Protein AF-A0A7S2HYP6-F1 (afdb_monomer_lite)

pLDDT: mean 88.12, std 13.69, range [51.72, 98.12]

Radius of gyration: 13.2 Å; chains: 1; bounding box: 28×32×35 Å

Sequence (107 aa):
RYRHAAVVHGCCMFVFGGVDTQSKFSDLCMFNFDTRSWARLVTLGDAPSARSFHSAVMHGGSMYILGGCDSARVRRNDMYKITIPQHCETDDHERAIDERAVVKRAR

Foldseek 3Di:
DPQWEWEDDAQKIWIAWADDPPDIGGWIKIAGNVVRDIETAAEDDDGDARFGNWYWYDDPQWIKIAWGAHPVRDTGGWIKIWHFDPCCNDPPPVVRNVHYIYMDTDD

Organism: NCBI:txid1333877

Secondary structure (DSSP, 8-state):
-BS-EEEEETTEEEEEEEE-SS-EEEEEEEEETTTTEEEEEEEEESPPPSEES-EEEEETTEEEEEEEEETT-PEEEEEEEEEPPTTTTSS-TTTTTS-EEEEEEE-

Structure (mmCIF, N/CA/C/O backbone):
data_AF-A0A7S2HYP6-F1
#
_entry.id   AF-A0A7S2HYP6-F1
#
loop_
_atom_site.group_PDB
_atom_site.id
_atom_site.type_symbol
_atom_site.label_atom_id
_atom_site.label_alt_id
_atom_site.label_comp_id
_atom_site.label_asym_id
_atom_site.label_entity_id
_atom_site.label_seq_id
_atom_site.pdbx_PDB_ins_code
_atom_site.Cartn_x
_atom_site.Cartn_y
_atom_site.Cartn_z
_atom_site.occupancy
_atom_site.B_iso_or_equiv
_atom_site.auth_seq_id
_atom_site.auth_comp_id
_atom_site.auth_asym_id
_atom_site.auth_atom_id
_atom_site.pdbx_PDB_model_num
ATOM 1 N N . ARG A 1 1 ? -1.434 11.845 -4.205 1.00 93.44 1 ARG A N 1
ATOM 2 C CA . ARG A 1 1 ? -0.801 10.719 -4.942 1.00 93.44 1 ARG A CA 1
ATOM 3 C C . ARG A 1 1 ? -1.800 10.099 -5.925 1.00 93.44 1 ARG A C 1
ATOM 5 O O . ARG A 1 1 ? -2.981 10.072 -5.609 1.00 93.44 1 ARG A O 1
ATOM 12 N N . TYR A 1 2 ? -1.356 9.576 -7.070 1.00 96.81 2 TYR A N 1
ATOM 13 C CA . TYR A 1 2 ? -2.173 8.851 -8.064 1.00 96.81 2 TYR A CA 1
ATOM 14 C C . TYR A 1 2 ? -1.555 7.474 -8.383 1.00 96.81 2 TYR A C 1
ATOM 16 O O . TYR A 1 2 ? -0.409 7.210 -8.012 1.00 96.81 2 TYR A O 1
ATOM 24 N N . ARG A 1 3 ? -2.316 6.574 -9.034 1.00 97.50 3 ARG A N 1
ATOM 25 C CA . ARG A 1 3 ? -1.891 5.190 -9.382 1.00 97.50 3 ARG A CA 1
ATOM 26 C C . ARG A 1 3 ? -1.373 4.370 -8.184 1.00 97.50 3 ARG A C 1
ATOM 28 O O . ARG A 1 3 ? -0.481 3.531 -8.346 1.00 97.50 3 ARG A O 1
ATOM 35 N N . HIS A 1 4 ? -1.896 4.669 -6.999 1.00 97.75 4 HIS A N 1
ATOM 36 C CA . HIS A 1 4 ? -1.770 3.851 -5.796 1.00 97.75 4 HIS A CA 1
ATOM 37 C C . HIS A 1 4 ? -2.814 2.730 -5.837 1.00 97.75 4 HIS A C 1
ATOM 39 O O . HIS A 1 4 ? -3.758 2.808 -6.626 1.00 97.75 4 HIS A O 1
ATOM 45 N N . ALA A 1 5 ? -2.666 1.726 -4.978 1.00 98.06 5 ALA A N 1
ATOM 46 C CA . ALA A 1 5 ? -3.739 0.780 -4.704 1.00 98.06 5 ALA A CA 1
ATOM 47 C C . ALA A 1 5 ? -4.325 1.061 -3.320 1.00 98.06 5 ALA A C 1
ATOM 49 O O . ALA A 1 5 ? -3.590 1.388 -2.386 1.00 98.06 5 ALA A O 1
ATOM 50 N N . ALA A 1 6 ? -5.644 0.942 -3.212 1.00 97.62 6 ALA A N 1
ATOM 51 C CA . ALA A 1 6 ? -6.382 1.090 -1.969 1.00 97.62 6 ALA A CA 1
ATOM 52 C C . ALA A 1 6 ? -7.264 -0.140 -1.760 1.00 97.62 6 ALA A C 1
ATOM 54 O O . ALA A 1 6 ? -7.846 -0.657 -2.715 1.00 97.62 6 ALA A O 1
ATOM 55 N N . VAL A 1 7 ? -7.351 -0.605 -0.520 1.00 97.31 7 VAL A N 1
ATOM 56 C CA . VAL A 1 7 ? -8.178 -1.743 -0.117 1.00 97.31 7 VAL A CA 1
ATOM 57 C C . VAL A 1 7 ? -8.838 -1.441 1.224 1.00 97.31 7 VAL A C 1
ATOM 59 O O . VAL A 1 7 ? -8.244 -0.773 2.064 1.00 97.31 7 VAL A O 1
ATOM 62 N N . VAL A 1 8 ? -10.062 -1.921 1.430 1.00 95.88 8 VAL A N 1
ATOM 63 C CA . VAL A 1 8 ? -10.804 -1.733 2.687 1.00 95.88 8 VAL A CA 1
ATOM 64 C C . VAL A 1 8 ? -10.797 -3.033 3.486 1.00 95.88 8 VAL A C 1
ATOM 66 O O . VAL A 1 8 ? -10.969 -4.113 2.915 1.00 95.88 8 VAL A O 1
ATOM 69 N N . HIS A 1 9 ? -10.586 -2.929 4.796 1.00 92.69 9 HIS A N 1
ATOM 70 C CA . HIS A 1 9 ? -10.677 -4.030 5.751 1.00 92.69 9 HIS A CA 1
ATOM 71 C C . HIS A 1 9 ? -11.139 -3.491 7.110 1.00 92.69 9 HIS A C 1
ATOM 73 O O . HIS A 1 9 ? -10.545 -2.545 7.624 1.00 92.69 9 HIS A O 1
ATOM 79 N N . GLY A 1 10 ? -12.215 -4.059 7.661 1.00 90.44 10 GLY A N 1
ATOM 80 C CA . GLY A 1 10 ? -12.847 -3.524 8.870 1.00 90.44 10 GLY A CA 1
ATOM 81 C C . GLY A 1 10 ? -13.319 -2.077 8.679 1.00 90.44 10 GLY A C 1
ATOM 82 O O . GLY A 1 10 ? -13.872 -1.733 7.632 1.00 90.44 10 GLY A O 1
ATOM 83 N N . CYS A 1 11 ? -13.060 -1.228 9.673 1.00 90.50 11 CYS A N 1
ATOM 84 C CA . CYS A 1 11 ? -13.305 0.217 9.632 1.00 90.50 11 CYS A CA 1
ATOM 85 C C . CYS A 1 11 ? -12.131 1.022 9.045 1.00 90.50 11 CYS A C 1
ATOM 87 O O . CYS A 1 11 ? -12.086 2.246 9.177 1.00 90.50 11 CYS A O 1
ATOM 89 N N . CYS A 1 12 ? -11.194 0.364 8.356 1.00 93.12 12 CYS A N 1
ATOM 90 C CA . CYS A 1 12 ? -9.987 0.998 7.845 1.00 93.12 12 CYS A CA 1
ATOM 91 C C . CYS A 1 12 ? -9.825 0.826 6.327 1.00 93.12 12 CYS A C 1
ATOM 93 O O . CYS A 1 12 ? -10.127 -0.214 5.735 1.00 93.12 12 CYS A O 1
ATOM 95 N N . MET A 1 13 ? -9.284 1.856 5.681 1.00 95.94 13 MET A N 1
ATOM 96 C CA . MET A 1 13 ? -8.778 1.801 4.312 1.00 95.94 13 MET A CA 1
ATOM 97 C C . MET A 1 13 ? -7.254 1.828 4.327 1.00 95.94 13 MET A C 1
ATOM 99 O O . MET A 1 13 ? -6.644 2.737 4.881 1.00 95.94 13 MET A O 1
ATOM 103 N N . PHE A 1 14 ? -6.638 0.872 3.645 1.00 95.62 14 PHE A N 1
ATOM 104 C CA . PHE A 1 14 ? -5.195 0.754 3.505 1.00 95.62 14 PHE A CA 1
ATOM 105 C C . PHE A 1 14 ? -4.778 1.171 2.100 1.00 95.62 14 PHE A C 1
ATOM 107 O O . PHE A 1 14 ? -5.324 0.687 1.108 1.00 95.62 14 PHE A O 1
ATOM 114 N N . VAL A 1 15 ? -3.801 2.067 2.010 1.00 97.56 15 VAL A N 1
ATOM 115 C CA . VAL A 1 15 ? -3.289 2.622 0.757 1.00 97.56 15 VAL A CA 1
ATOM 116 C C . VAL A 1 15 ? -1.805 2.326 0.658 1.00 97.56 15 VAL A C 1
ATOM 118 O O . VAL A 1 15 ? -1.038 2.740 1.525 1.00 97.56 15 VAL A O 1
ATOM 121 N N . PHE A 1 16 ? -1.390 1.655 -0.416 1.00 97.50 16 PHE A N 1
ATOM 122 C CA . PHE A 1 16 ? 0.020 1.378 -0.667 1.00 97.50 16 PHE A CA 1
ATOM 123 C C . PHE A 1 16 ? 0.549 2.132 -1.886 1.00 97.50 16 PHE A C 1
ATOM 125 O O . PHE A 1 16 ? -0.064 2.165 -2.960 1.00 97.50 16 PHE A O 1
ATOM 132 N N . GLY A 1 17 ? 1.739 2.705 -1.716 1.00 97.44 17 GLY A N 1
ATOM 133 C CA . GLY A 1 17 ? 2.562 3.246 -2.787 1.00 97.44 17 GLY A CA 1
ATOM 134 C C . GLY A 1 17 ? 1.881 4.325 -3.630 1.00 97.44 17 GLY A C 1
ATOM 135 O O . GLY A 1 17 ? 1.236 5.243 -3.117 1.00 97.44 17 GLY A O 1
ATOM 136 N N . GLY A 1 18 ? 2.065 4.243 -4.946 1.00 97.88 18 GLY A N 1
ATOM 137 C CA . GLY A 1 18 ? 1.636 5.260 -5.902 1.00 97.88 18 GLY A CA 1
ATOM 138 C C . GLY A 1 18 ? 2.744 6.251 -6.238 1.00 97.88 18 GLY A C 1
ATOM 139 O O . GLY A 1 18 ? 3.926 6.012 -5.994 1.00 97.88 18 GLY A O 1
ATOM 140 N N . VAL A 1 19 ? 2.358 7.352 -6.874 1.00 97.19 19 VAL A N 1
ATOM 141 C CA . VAL A 1 19 ? 3.287 8.364 -7.387 1.00 97.19 19 VAL A CA 1
ATOM 142 C C . VAL A 1 19 ? 2.667 9.757 -7.290 1.00 97.19 19 VAL A C 1
ATOM 144 O O . VAL A 1 19 ? 1.441 9.901 -7.321 1.00 97.19 19 VAL A O 1
ATOM 147 N N . ASP A 1 20 ? 3.495 10.782 -7.141 1.00 95.44 20 ASP A N 1
ATOM 148 C CA . ASP A 1 20 ? 3.107 12.178 -7.334 1.00 95.44 20 ASP A CA 1
ATOM 149 C C . ASP A 1 20 ? 3.961 12.835 -8.435 1.00 95.44 20 ASP A C 1
ATOM 151 O O . ASP A 1 20 ? 4.408 12.161 -9.363 1.00 95.44 20 ASP A O 1
ATOM 155 N N . THR A 1 21 ? 4.102 14.156 -8.431 1.00 93.75 21 THR A N 1
ATOM 156 C CA . THR A 1 21 ? 4.911 14.865 -9.433 1.00 93.75 21 THR A CA 1
ATOM 157 C C . THR A 1 21 ? 6.415 14.720 -9.202 1.00 93.75 21 THR A C 1
ATOM 159 O O . THR A 1 21 ? 7.181 14.977 -10.126 1.00 93.75 21 THR A O 1
ATOM 162 N N . GLN A 1 22 ? 6.843 14.299 -8.009 1.00 90.75 22 GLN A N 1
ATOM 163 C CA . GLN A 1 22 ? 8.247 14.258 -7.604 1.00 90.75 22 GLN A CA 1
ATOM 164 C C . GLN A 1 22 ? 8.752 12.829 -7.393 1.00 90.75 22 GLN A C 1
ATOM 166 O O . GLN A 1 22 ? 9.850 12.496 -7.831 1.00 90.75 22 GLN A O 1
ATOM 171 N N . SER A 1 23 ? 7.969 11.977 -6.727 1.00 93.31 23 SER A N 1
ATOM 172 C CA . SER A 1 23 ? 8.432 10.692 -6.201 1.00 93.31 23 SER A CA 1
ATOM 173 C C . SER A 1 23 ? 7.401 9.572 -6.332 1.00 93.31 23 SER A C 1
ATOM 175 O O . SER A 1 23 ? 6.187 9.784 -6.350 1.00 93.31 23 SER A O 1
ATOM 177 N N . LYS A 1 24 ? 7.904 8.333 -6.397 1.00 95.50 24 LYS A N 1
ATOM 178 C CA . LYS A 1 24 ? 7.109 7.128 -6.125 1.00 95.50 24 LYS A CA 1
ATOM 179 C C . LYS A 1 24 ? 7.215 6.765 -4.655 1.00 95.50 24 LYS A C 1
ATOM 181 O O . LYS A 1 24 ? 8.250 6.989 -4.035 1.00 95.50 24 LYS A O 1
ATOM 186 N N . PHE A 1 25 ? 6.176 6.123 -4.143 1.00 96.62 25 PHE A N 1
ATOM 187 C CA . PHE A 1 25 ? 6.094 5.733 -2.743 1.00 96.62 25 PHE A CA 1
ATOM 188 C C . PHE A 1 25 ? 6.080 4.210 -2.569 1.00 96.62 25 PHE A C 1
ATOM 190 O O . PHE A 1 25 ? 5.620 3.473 -3.447 1.00 96.62 25 PHE A O 1
ATOM 197 N N . SER A 1 26 ? 6.582 3.752 -1.423 1.00 96.00 26 SER A N 1
ATOM 198 C CA . SER A 1 26 ? 6.508 2.372 -0.909 1.00 96.00 26 SER A CA 1
ATOM 199 C C . SER A 1 26 ? 5.909 2.321 0.500 1.00 96.00 26 SER A C 1
ATOM 201 O O . SER A 1 26 ? 6.098 1.345 1.218 1.00 96.00 26 SER A O 1
ATOM 203 N N . ASP A 1 27 ? 5.265 3.400 0.942 1.00 95.31 27 ASP A N 1
ATOM 204 C CA . ASP A 1 27 ? 4.632 3.473 2.251 1.00 95.31 27 ASP A CA 1
ATOM 205 C C . ASP A 1 27 ? 3.264 2.785 2.252 1.00 95.31 27 ASP A C 1
ATOM 207 O O . ASP A 1 27 ? 2.580 2.697 1.227 1.00 95.31 27 ASP A O 1
ATOM 211 N N . LEU A 1 28 ? 2.883 2.312 3.438 1.00 95.25 28 LEU A N 1
ATOM 212 C CA . LEU A 1 28 ? 1.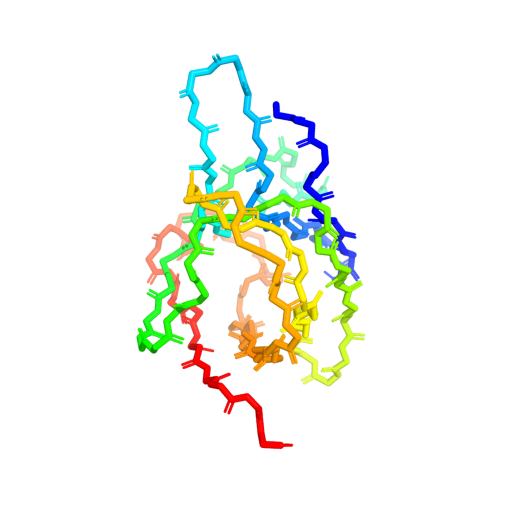536 1.872 3.753 1.00 95.25 28 LEU A CA 1
ATOM 213 C C . LEU A 1 28 ? 0.879 2.937 4.633 1.00 95.25 28 LEU A C 1
ATOM 215 O O . LEU A 1 28 ? 1.342 3.216 5.740 1.00 95.25 28 LEU A O 1
ATOM 219 N N . CYS A 1 29 ? -0.194 3.538 4.138 1.00 94.69 29 CYS A N 1
ATOM 220 C CA . CYS A 1 29 ? -1.037 4.451 4.898 1.00 94.69 29 CYS A CA 1
ATOM 221 C C . CYS A 1 29 ? -2.340 3.751 5.273 1.00 94.69 29 CYS A C 1
ATOM 223 O O . CYS A 1 29 ? -2.856 2.946 4.501 1.00 94.69 29 CYS A O 1
ATOM 225 N N . MET A 1 30 ? -2.88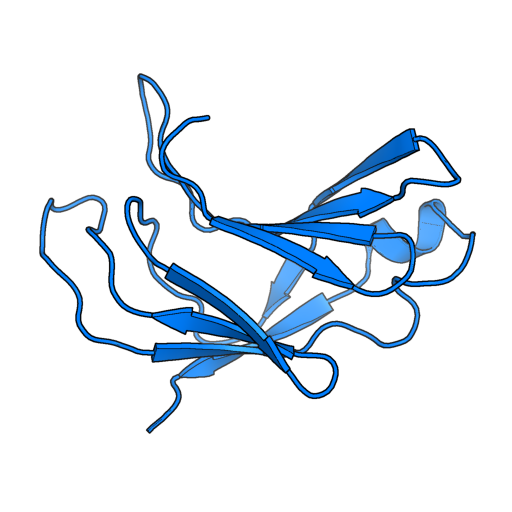2 4.101 6.429 1.00 94.50 30 MET A N 1
ATOM 226 C CA . MET A 1 30 ? -4.177 3.653 6.913 1.00 94.50 30 MET A CA 1
ATOM 227 C C . MET A 1 30 ? -5.053 4.877 7.157 1.00 94.50 30 MET A C 1
ATOM 229 O O . MET A 1 30 ? -4.592 5.867 7.722 1.00 94.50 30 MET A O 1
ATOM 233 N N . PHE A 1 31 ? -6.303 4.808 6.731 1.00 94.06 31 PHE A N 1
ATOM 234 C CA . PHE A 1 31 ? -7.341 5.754 7.101 1.00 94.06 31 PHE A CA 1
ATOM 235 C C . PHE A 1 31 ? -8.394 5.021 7.915 1.00 94.06 31 PHE A C 1
ATOM 237 O O . PHE A 1 31 ? -8.985 4.072 7.403 1.00 94.06 31 PHE A O 1
ATOM 244 N N . ASN A 1 32 ? -8.617 5.452 9.150 1.00 91.12 32 ASN A N 1
ATOM 245 C CA . ASN A 1 32 ? -9.692 4.930 9.985 1.00 91.12 32 ASN A CA 1
ATOM 246 C C . ASN A 1 32 ? -10.968 5.751 9.713 1.00 91.12 32 ASN A C 1
ATOM 248 O O . ASN A 1 32 ? -10.944 6.985 9.757 1.00 91.12 32 ASN A O 1
ATOM 252 N N . PHE A 1 33 ? -12.065 5.073 9.368 1.00 91.50 33 PHE A N 1
ATOM 253 C CA . PHE A 1 33 ? -13.341 5.703 9.017 1.00 91.50 33 PHE A CA 1
ATOM 254 C C . PHE A 1 33 ? -14.096 6.258 10.230 1.00 91.50 33 PHE A C 1
ATOM 256 O O . PHE A 1 33 ? -14.801 7.261 10.081 1.00 91.50 33 PHE A O 1
ATOM 263 N N . ASP A 1 34 ? -13.922 5.657 11.404 1.00 89.50 34 ASP A N 1
ATOM 264 C CA . ASP A 1 34 ? -14.589 6.051 12.645 1.00 89.50 34 ASP A CA 1
ATOM 265 C C . ASP A 1 34 ? -13.958 7.333 13.200 1.00 89.50 34 ASP A C 1
ATOM 267 O O . ASP A 1 34 ? -14.639 8.343 13.402 1.00 89.50 34 ASP A O 1
ATOM 271 N N . THR A 1 35 ? -12.629 7.349 13.326 1.00 89.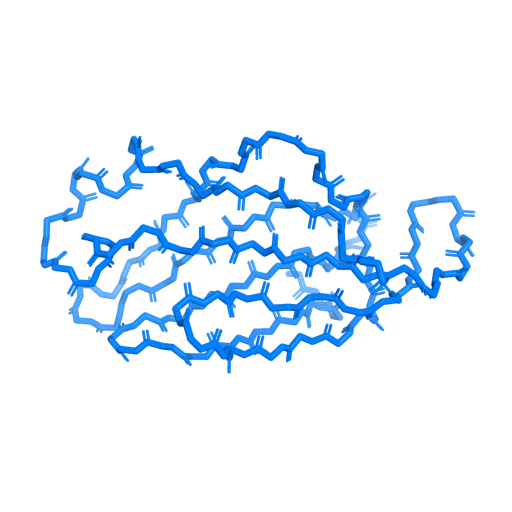00 35 THR A N 1
ATOM 272 C CA . THR A 1 35 ? -11.864 8.512 13.809 1.00 89.00 35 THR A CA 1
ATOM 273 C C . THR A 1 35 ? -11.597 9.555 12.721 1.00 89.00 35 THR A C 1
ATOM 275 O O . THR A 1 35 ? -11.195 10.681 13.020 1.00 89.00 35 THR A O 1
ATOM 278 N N . ARG A 1 36 ? -11.828 9.204 11.447 1.00 92.94 36 ARG A N 1
ATOM 279 C CA . ARG A 1 36 ? -11.621 10.045 10.250 1.00 92.94 36 ARG A CA 1
ATOM 280 C C . ARG A 1 36 ? -10.208 10.596 10.124 1.00 92.94 36 ARG A C 1
ATOM 282 O O . ARG A 1 36 ? -9.998 11.756 9.758 1.00 92.94 36 ARG A O 1
ATOM 289 N N . SER A 1 37 ? -9.229 9.760 10.406 1.00 89.38 37 SER A N 1
ATOM 290 C CA . SER A 1 37 ? -7.846 10.191 10.524 1.00 89.38 37 SER A CA 1
ATOM 291 C C . SER A 1 37 ? -6.892 9.238 9.821 1.00 89.38 37 SER A C 1
ATOM 293 O O . SER A 1 37 ? -7.186 8.067 9.575 1.00 89.38 37 SER A O 1
ATOM 295 N N . TRP A 1 38 ? -5.742 9.792 9.443 1.00 93.31 38 TRP A N 1
ATOM 296 C CA . TRP A 1 38 ? -4.696 9.080 8.725 1.00 93.31 38 TRP A CA 1
ATOM 297 C C . TRP A 1 38 ? -3.563 8.698 9.667 1.00 93.31 38 TRP A C 1
ATOM 299 O O . TRP A 1 38 ? -3.070 9.530 10.426 1.00 93.31 38 TRP A O 1
ATOM 309 N N . ALA A 1 39 ? -3.080 7.473 9.514 1.00 89.88 39 ALA A N 1
ATOM 310 C CA . ALA A 1 39 ? -1.849 6.991 10.111 1.00 89.88 39 ALA A CA 1
ATOM 311 C C . ALA A 1 39 ? -0.937 6.416 9.023 1.00 89.88 39 ALA A C 1
ATOM 313 O O . ALA A 1 39 ? -1.387 5.902 7.994 1.00 89.88 39 ALA A O 1
ATOM 314 N N . ARG A 1 40 ? 0.374 6.497 9.241 1.00 91.75 40 ARG A N 1
ATOM 315 C CA . ARG A 1 40 ? 1.358 5.797 8.414 1.00 91.75 40 ARG A CA 1
ATOM 316 C C . ARG A 1 40 ? 1.831 4.575 9.184 1.00 91.75 40 ARG A C 1
ATOM 318 O O . ARG A 1 40 ? 2.365 4.727 10.274 1.00 91.75 40 ARG A O 1
ATOM 325 N N . LEU A 1 41 ? 1.667 3.394 8.598 1.00 90.75 41 LEU A N 1
ATOM 326 C CA . LEU A 1 41 ? 2.086 2.143 9.216 1.00 90.75 41 LEU A CA 1
ATOM 327 C C . LEU A 1 41 ? 3.549 1.853 8.888 1.00 90.75 41 LEU A C 1
ATOM 329 O O . LEU A 1 41 ? 3.996 2.006 7.745 1.00 90.75 41 LEU A O 1
ATOM 333 N N . VAL A 1 42 ? 4.296 1.404 9.895 1.00 88.31 42 VAL A N 1
ATOM 334 C CA . VAL A 1 42 ? 5.688 0.992 9.715 1.00 88.31 42 VAL A CA 1
ATOM 335 C C . VAL A 1 42 ? 5.705 -0.428 9.165 1.00 88.31 42 VAL A C 1
ATOM 337 O O . VAL A 1 42 ? 5.246 -1.366 9.809 1.00 88.31 42 VAL A O 1
ATOM 340 N N . THR A 1 43 ? 6.252 -0.611 7.967 1.00 89.12 43 THR A N 1
ATOM 341 C CA . THR A 1 43 ? 6.431 -1.939 7.371 1.00 89.12 43 THR A CA 1
ATOM 342 C C . THR A 1 43 ? 7.802 -2.512 7.727 1.00 89.12 43 THR A C 1
ATOM 344 O O . THR A 1 43 ? 8.821 -1.900 7.406 1.00 89.12 43 THR A O 1
ATOM 347 N N . LEU A 1 44 ? 7.841 -3.692 8.345 1.00 87.44 44 LEU A N 1
ATOM 348 C CA . LEU A 1 44 ? 9.061 -4.441 8.653 1.00 87.44 44 LEU A CA 1
ATOM 349 C C . LEU A 1 44 ? 9.312 -5.562 7.642 1.00 87.44 44 LEU A C 1
ATOM 351 O O . LEU A 1 44 ? 8.375 -6.198 7.159 1.00 87.44 44 LEU A O 1
ATOM 355 N N . GLY A 1 45 ? 10.586 -5.875 7.411 1.00 88.12 45 GLY A N 1
ATOM 356 C CA . GLY A 1 45 ? 11.004 -6.964 6.532 1.00 88.12 45 GLY A CA 1
ATOM 357 C C . GLY A 1 45 ? 11.242 -6.509 5.096 1.00 88.12 45 GLY A C 1
ATOM 358 O O . GLY A 1 45 ? 11.636 -5.371 4.846 1.00 88.12 45 GLY A O 1
ATOM 359 N N . ASP A 1 46 ? 11.031 -7.427 4.157 1.00 88.75 46 ASP A N 1
ATOM 360 C CA . ASP A 1 46 ? 11.456 -7.265 2.766 1.00 88.75 46 ASP A CA 1
ATOM 361 C C . ASP A 1 46 ? 10.348 -6.582 1.950 1.00 88.75 46 ASP A C 1
ATOM 363 O O . ASP A 1 46 ? 9.540 -7.221 1.268 1.00 88.75 46 ASP A O 1
ATOM 367 N N . ALA A 1 47 ? 10.242 -5.262 2.121 1.00 86.44 47 ALA A N 1
ATOM 368 C CA . ALA A 1 47 ? 9.167 -4.458 1.557 1.00 86.44 47 ALA A CA 1
ATOM 369 C C . ALA A 1 47 ? 9.285 -4.291 0.027 1.00 86.44 47 ALA A C 1
ATOM 371 O O . ALA A 1 47 ? 10.392 -4.225 -0.517 1.00 86.44 47 ALA A O 1
ATOM 372 N N . PRO A 1 48 ? 8.156 -4.169 -0.698 1.00 92.56 48 PRO A N 1
ATOM 373 C CA . PRO A 1 48 ? 8.186 -3.823 -2.106 1.00 92.56 48 PRO A CA 1
ATOM 374 C C . PRO A 1 48 ? 8.889 -2.481 -2.320 1.00 92.56 48 PRO A C 1
ATOM 376 O O . PRO A 1 48 ? 8.632 -1.507 -1.614 1.00 92.56 48 PRO A O 1
ATOM 379 N N . SER A 1 49 ? 9.711 -2.404 -3.367 1.00 94.81 49 SER A N 1
ATOM 380 C CA . SER A 1 49 ? 10.230 -1.126 -3.862 1.00 94.81 49 SER A CA 1
ATOM 381 C C . SER A 1 49 ? 9.102 -0.136 -4.171 1.00 94.81 49 SER A C 1
ATOM 383 O O . SER A 1 49 ? 7.983 -0.538 -4.513 1.00 94.81 49 SER A O 1
ATOM 385 N N . ALA A 1 50 ? 9.415 1.161 -4.103 1.00 96.75 50 ALA A N 1
ATOM 386 C CA . ALA A 1 50 ? 8.470 2.226 -4.417 1.00 96.75 50 ALA A CA 1
ATOM 387 C C . ALA A 1 50 ? 7.894 2.055 -5.824 1.00 96.75 50 ALA A C 1
ATOM 389 O O . ALA A 1 50 ? 8.642 1.920 -6.796 1.00 96.75 50 ALA A O 1
ATOM 390 N N . ARG A 1 51 ? 6.561 2.020 -5.933 1.00 97.44 51 ARG A N 1
ATOM 391 C CA . ARG A 1 51 ? 5.880 1.555 -7.149 1.00 97.44 51 ARG A CA 1
ATOM 392 C C . ARG A 1 51 ? 4.508 2.179 -7.362 1.00 97.44 51 ARG A C 1
ATOM 394 O O . ARG A 1 51 ? 3.785 2.489 -6.422 1.00 97.44 51 ARG A O 1
ATOM 401 N N . SER A 1 52 ? 4.115 2.279 -8.627 1.00 97.94 52 SER A N 1
ATOM 402 C CA . SER A 1 52 ? 2.774 2.682 -9.072 1.00 97.94 52 SER A CA 1
ATOM 403 C C . SER A 1 52 ? 2.197 1.662 -10.055 1.00 97.94 52 SER A C 1
ATOM 405 O O . SER A 1 52 ? 2.931 0.793 -10.524 1.00 97.94 52 SER A O 1
ATOM 407 N N . PHE A 1 53 ? 0.897 1.749 -10.358 1.00 97.75 53 PHE A N 1
ATOM 408 C CA . PHE A 1 53 ? 0.184 0.813 -11.253 1.00 97.75 53 PHE A CA 1
ATOM 409 C C . PHE A 1 53 ? 0.186 -0.659 -10.804 1.00 97.75 53 PHE A C 1
ATOM 411 O O . PHE A 1 53 ? -0.050 -1.556 -11.611 1.00 97.75 53 PHE A O 1
ATOM 418 N N . HIS A 1 54 ? 0.493 -0.923 -9.539 1.00 98.00 54 HIS A N 1
ATOM 419 C CA . HIS A 1 54 ? 0.349 -2.255 -8.967 1.00 98.00 54 HIS A CA 1
ATOM 420 C C . HIS A 1 54 ? -1.126 -2.515 -8.646 1.00 98.00 54 HIS A C 1
ATOM 422 O O . HIS A 1 54 ? -1.908 -1.578 -8.485 1.00 98.00 54 HIS A O 1
ATOM 428 N N . SER A 1 55 ? -1.491 -3.787 -8.538 1.00 98.12 55 SER A N 1
ATOM 429 C CA . SER A 1 55 ? -2.796 -4.196 -8.008 1.00 98.12 55 SER A CA 1
ATOM 430 C C . SER A 1 55 ? -2.657 -4.606 -6.548 1.00 98.12 55 SER A C 1
ATOM 432 O O . SER A 1 55 ? -1.586 -5.070 -6.144 1.00 98.12 55 SER A O 1
ATOM 434 N N . ALA A 1 56 ? -3.727 -4.456 -5.768 1.00 97.94 56 ALA A N 1
ATOM 435 C CA . ALA A 1 56 ? -3.767 -4.969 -4.408 1.00 97.94 56 ALA A CA 1
ATOM 436 C C . ALA A 1 56 ? -5.126 -5.567 -4.040 1.00 97.94 56 ALA A C 1
ATOM 438 O O . ALA A 1 56 ? -6.154 -5.156 -4.574 1.00 97.94 56 ALA A O 1
ATOM 439 N N . VAL A 1 57 ? -5.114 -6.529 -3.117 1.00 97.94 57 VAL A N 1
ATOM 440 C CA . VAL A 1 57 ? -6.315 -7.176 -2.570 1.00 97.94 57 VAL A CA 1
ATOM 441 C C . VAL A 1 57 ? -6.114 -7.516 -1.093 1.00 97.94 57 VAL A C 1
ATOM 443 O O . VAL A 1 57 ? -4.997 -7.825 -0.680 1.00 97.94 57 VAL A O 1
ATOM 446 N N . MET A 1 58 ? -7.186 -7.473 -0.301 1.00 96.81 58 MET A N 1
ATOM 447 C CA . MET A 1 58 ? -7.188 -7.973 1.078 1.00 96.81 58 MET A CA 1
ATOM 448 C C . MET A 1 58 ? -7.664 -9.417 1.127 1.00 96.81 58 MET A C 1
ATOM 450 O O . MET A 1 58 ? -8.713 -9.751 0.578 1.00 96.81 58 MET A O 1
ATOM 454 N N . HIS A 1 59 ? -6.916 -10.270 1.820 1.00 95.69 59 HIS A N 1
ATOM 455 C CA . HIS A 1 59 ? -7.311 -11.646 2.088 1.00 95.69 59 HIS A CA 1
ATOM 456 C C . HIS A 1 59 ? -6.693 -12.138 3.403 1.00 95.69 59 HIS A C 1
ATOM 458 O O . HIS A 1 59 ? -5.491 -11.993 3.619 1.00 95.69 59 HIS A O 1
ATOM 464 N N . GLY A 1 60 ? -7.511 -12.705 4.297 1.00 92.69 60 GLY A N 1
ATOM 465 C CA . GLY A 1 60 ? -7.046 -13.284 5.566 1.00 92.69 60 GLY A CA 1
ATOM 466 C C . GLY A 1 60 ? -6.221 -12.321 6.435 1.00 92.69 60 GLY A C 1
ATOM 467 O O . GLY A 1 60 ? -5.119 -12.674 6.853 1.00 92.69 60 GLY A O 1
ATOM 468 N N . GLY A 1 61 ? -6.699 -11.085 6.633 1.00 91.25 61 GLY A N 1
ATOM 469 C CA . GLY A 1 61 ? -6.005 -10.059 7.432 1.00 91.25 61 GLY A CA 1
ATOM 470 C C . GLY A 1 61 ? -4.687 -9.568 6.821 1.00 91.25 61 GLY A C 1
ATOM 471 O O . GLY A 1 61 ? -3.813 -9.052 7.513 1.00 91.25 61 GLY A O 1
ATOM 472 N N . SER A 1 62 ? -4.476 -9.796 5.524 1.00 94.31 62 SER A N 1
ATOM 473 C CA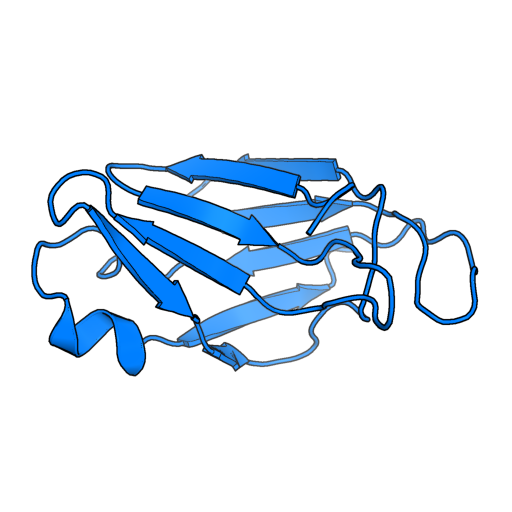 . SER A 1 62 ? -3.247 -9.413 4.833 1.00 94.31 62 SER A CA 1
ATOM 474 C C . SER A 1 62 ? -3.542 -8.739 3.501 1.00 94.31 62 SER A C 1
ATOM 476 O O . SER A 1 62 ? -4.398 -9.191 2.740 1.00 94.31 62 SER A O 1
ATOM 478 N N . MET A 1 63 ? -2.785 -7.688 3.203 1.00 95.81 63 MET A N 1
ATOM 479 C CA . MET A 1 63 ? -2.782 -7.024 1.908 1.00 95.81 63 MET A CA 1
ATOM 480 C C . MET A 1 63 ? -1.790 -7.725 0.986 1.00 95.81 63 MET A C 1
ATOM 482 O O . MET A 1 63 ? -0.609 -7.855 1.303 1.00 95.81 63 MET A O 1
ATOM 486 N N . TYR A 1 64 ? -2.257 -8.159 -0.174 1.00 97.25 64 TYR A N 1
ATOM 487 C CA . TYR A 1 64 ? -1.423 -8.710 -1.232 1.00 97.25 64 TYR A CA 1
ATOM 488 C C . TYR A 1 64 ? -1.201 -7.644 -2.292 1.00 97.25 64 TYR A C 1
ATOM 490 O O . TYR A 1 64 ? -2.153 -6.998 -2.715 1.00 97.25 64 TYR A O 1
ATOM 498 N N . ILE A 1 65 ? 0.044 -7.469 -2.721 1.00 97.81 65 ILE A N 1
ATOM 499 C CA . ILE A 1 65 ? 0.460 -6.483 -3.720 1.00 97.81 65 ILE A CA 1
ATOM 500 C C . ILE A 1 65 ? 1.086 -7.228 -4.885 1.00 97.81 65 ILE A C 1
ATOM 502 O O . ILE A 1 65 ? 2.018 -8.000 -4.673 1.00 97.81 65 ILE A O 1
ATOM 506 N N . LEU A 1 66 ? 0.608 -6.973 -6.102 1.00 97.94 66 LEU A N 1
ATOM 507 C CA . LEU A 1 66 ? 1.080 -7.636 -7.314 1.00 97.94 66 LEU A CA 1
ATOM 508 C C . LEU A 1 66 ? 1.575 -6.625 -8.353 1.00 97.94 66 LEU A C 1
ATOM 510 O O . LEU A 1 66 ? 0.845 -5.724 -8.779 1.00 97.94 66 LEU A O 1
ATOM 514 N N . GLY A 1 67 ? 2.817 -6.826 -8.792 1.00 97.69 67 GLY A N 1
ATOM 515 C CA . GLY A 1 67 ? 3.425 -6.155 -9.933 1.00 97.69 67 GLY A CA 1
ATOM 516 C C . GLY A 1 67 ? 3.582 -4.639 -9.779 1.00 97.69 67 GLY A C 1
ATOM 517 O O . GLY A 1 67 ? 3.984 -4.136 -8.725 1.00 97.69 67 GLY A O 1
ATOM 518 N N . GLY A 1 68 ? 3.300 -3.914 -10.864 1.00 97.75 68 GLY A N 1
ATOM 519 C CA . GLY A 1 68 ? 3.450 -2.461 -10.980 1.00 97.75 68 GLY A CA 1
ATOM 520 C C . GLY A 1 68 ? 4.761 -2.033 -11.642 1.00 97.75 68 GLY A C 1
ATOM 521 O O . GLY A 1 68 ? 5.475 -2.841 -12.228 1.00 97.75 68 GLY A O 1
ATOM 522 N N . CYS A 1 69 ? 5.074 -0.741 -11.565 1.00 97.38 69 CYS A N 1
ATOM 523 C CA . CYS A 1 69 ? 6.306 -0.165 -12.103 1.00 97.38 69 CYS A CA 1
ATOM 524 C C . CYS A 1 69 ? 7.080 0.561 -11.005 1.00 97.38 69 CYS A C 1
ATOM 526 O O . CYS A 1 69 ? 6.545 1.499 -10.400 1.00 97.38 69 CYS A O 1
ATOM 528 N N . ASP A 1 70 ? 8.346 0.200 -10.811 1.00 95.38 70 ASP A N 1
ATOM 529 C CA . ASP A 1 70 ? 9.208 0.794 -9.785 1.00 95.38 70 ASP A CA 1
ATOM 530 C C . ASP A 1 70 ? 9.790 2.162 -10.192 1.00 95.38 70 ASP A C 1
ATOM 532 O O . ASP A 1 70 ? 9.532 2.667 -11.292 1.00 95.38 70 ASP A O 1
ATOM 536 N N . SER A 1 71 ? 10.548 2.809 -9.304 1.00 92.75 71 SER A N 1
ATOM 537 C CA . SER A 1 71 ? 11.178 4.116 -9.565 1.00 92.75 71 SER A CA 1
ATOM 538 C C . SER A 1 71 ? 12.126 4.125 -10.769 1.00 92.75 71 SER A C 1
ATOM 540 O O . SER A 1 71 ? 12.214 5.146 -11.445 1.00 92.75 71 SER A O 1
ATOM 542 N N . ALA A 1 72 ? 12.743 2.990 -11.109 1.00 93.19 72 ALA A N 1
ATOM 543 C CA . ALA A 1 72 ? 13.580 2.830 -12.300 1.00 93.19 72 ALA A CA 1
ATOM 544 C C . ALA A 1 72 ? 12.759 2.592 -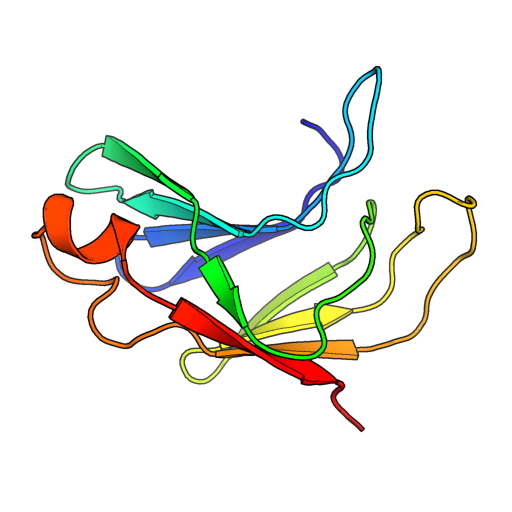13.587 1.00 93.19 72 ALA A C 1
ATOM 546 O O . ALA A 1 72 ? 13.320 2.324 -14.646 1.00 93.19 72 ALA A O 1
ATOM 547 N N . ARG A 1 73 ? 11.424 2.710 -13.510 1.00 91.44 73 ARG A N 1
ATOM 548 C CA . ARG A 1 73 ? 10.459 2.442 -14.593 1.00 91.44 73 ARG A CA 1
ATOM 549 C C . ARG A 1 73 ? 10.461 0.983 -15.063 1.00 91.44 73 ARG A C 1
ATOM 551 O O . ARG A 1 73 ? 9.934 0.692 -16.136 1.00 91.44 73 ARG A O 1
ATOM 558 N N . VAL A 1 74 ? 10.969 0.062 -14.247 1.00 96.19 74 VAL A N 1
ATOM 559 C CA . VAL A 1 74 ? 10.965 -1.369 -14.550 1.00 96.19 74 VAL A CA 1
ATOM 560 C C . VAL A 1 74 ? 9.605 -1.957 -14.180 1.00 96.19 74 VAL A C 1
ATOM 562 O O . VAL A 1 74 ? 9.090 -1.732 -13.080 1.00 96.19 74 VAL A O 1
ATOM 565 N N . ARG A 1 75 ? 9.009 -2.715 -15.109 1.00 97.00 75 ARG A N 1
ATOM 566 C CA . ARG A 1 75 ? 7.773 -3.471 -14.862 1.00 97.00 75 ARG A CA 1
ATOM 567 C C . ARG A 1 75 ? 8.091 -4.657 -13.960 1.00 97.00 75 ARG A C 1
ATOM 569 O O . ARG A 1 75 ? 8.982 -5.448 -14.254 1.00 97.00 75 ARG A O 1
ATOM 576 N N . ARG A 1 76 ? 7.348 -4.784 -12.870 1.00 96.31 76 ARG A N 1
ATOM 577 C CA . ARG A 1 76 ? 7.488 -5.850 -11.885 1.00 96.31 76 ARG A CA 1
ATOM 578 C C . ARG A 1 76 ? 6.379 -6.879 -12.080 1.00 96.31 76 ARG A C 1
ATOM 580 O O . ARG A 1 76 ? 5.251 -6.521 -12.410 1.00 96.31 76 ARG A O 1
ATOM 587 N N . ASN A 1 77 ? 6.707 -8.141 -11.829 1.00 95.94 77 ASN A N 1
ATOM 588 C CA . ASN A 1 77 ? 5.758 -9.255 -11.736 1.00 95.94 77 ASN A CA 1
ATOM 589 C C . ASN A 1 77 ? 5.919 -10.001 -10.396 1.00 95.94 77 ASN A C 1
ATOM 591 O O . ASN A 1 77 ? 5.679 -11.197 -10.295 1.00 95.94 77 ASN A O 1
ATOM 595 N N . ASP A 1 78 ? 6.442 -9.310 -9.382 1.00 96.25 78 ASP A N 1
ATOM 596 C CA . ASP A 1 78 ? 6.601 -9.846 -8.036 1.00 96.25 78 ASP A CA 1
ATOM 597 C C . ASP A 1 78 ? 5.313 -9.666 -7.224 1.00 96.25 78 ASP A C 1
ATOM 599 O O . ASP A 1 78 ? 4.509 -8.766 -7.481 1.00 96.25 78 ASP A O 1
ATOM 603 N N . MET A 1 79 ? 5.130 -10.539 -6.236 1.00 96.44 79 MET A N 1
ATOM 604 C CA . MET A 1 79 ? 4.029 -10.469 -5.288 1.00 96.44 79 MET A CA 1
ATOM 605 C C . MET A 1 79 ? 4.571 -10.311 -3.869 1.00 96.44 79 MET A C 1
ATOM 607 O O . MET A 1 79 ? 5.543 -10.962 -3.480 1.00 96.44 79 MET A O 1
ATOM 611 N N . TYR A 1 80 ? 3.917 -9.463 -3.086 1.00 97.12 80 TYR A N 1
ATOM 612 C CA . TYR A 1 80 ? 4.211 -9.263 -1.673 1.00 97.12 80 TYR A CA 1
ATOM 613 C C . TYR A 1 80 ? 2.954 -9.457 -0.844 1.00 97.12 80 TYR A C 1
ATOM 615 O O . TYR A 1 80 ? 1.863 -9.083 -1.265 1.00 97.12 80 TYR A O 1
ATOM 623 N N . LYS A 1 81 ? 3.132 -10.011 0.350 1.00 96.12 81 LYS A N 1
ATOM 624 C CA . LYS A 1 81 ? 2.122 -10.097 1.395 1.00 96.12 81 LYS A CA 1
ATOM 625 C C . LYS A 1 81 ? 2.525 -9.157 2.525 1.00 96.12 81 LYS A C 1
ATOM 627 O O . LYS A 1 81 ? 3.615 -9.304 3.079 1.00 96.12 81 LYS A O 1
ATOM 632 N N . ILE A 1 82 ? 1.642 -8.233 2.872 1.00 94.81 82 ILE A N 1
ATOM 633 C CA . ILE A 1 82 ? 1.751 -7.362 4.035 1.00 94.81 82 ILE A CA 1
ATOM 634 C C . ILE A 1 82 ? 0.699 -7.808 5.047 1.00 94.81 82 ILE A C 1
ATOM 636 O O . ILE A 1 82 ? -0.497 -7.650 4.815 1.00 94.81 82 ILE A O 1
ATOM 640 N N . THR A 1 83 ? 1.135 -8.400 6.154 1.00 93.44 83 THR A N 1
ATOM 641 C CA . THR A 1 83 ? 0.239 -8.781 7.249 1.00 93.44 83 THR A CA 1
ATOM 642 C C . THR A 1 83 ? -0.128 -7.535 8.043 1.00 93.44 83 THR A C 1
ATOM 644 O O . THR A 1 83 ? 0.767 -6.832 8.523 1.00 93.44 83 THR A O 1
ATOM 647 N N . ILE A 1 84 ? -1.428 -7.284 8.188 1.00 90.56 84 ILE A N 1
ATOM 648 C CA . ILE A 1 84 ? -1.945 -6.159 8.964 1.00 90.56 84 ILE A CA 1
ATOM 649 C C . ILE A 1 84 ? -2.097 -6.598 10.430 1.00 90.56 84 ILE A C 1
ATOM 651 O O . ILE A 1 84 ? -2.621 -7.688 10.682 1.00 90.56 84 ILE A O 1
ATOM 655 N N . PRO A 1 85 ? -1.608 -5.813 11.405 1.00 82.00 85 PRO A N 1
ATOM 656 C CA . PRO A 1 85 ? -1.828 -6.089 12.821 1.00 82.00 85 PRO A CA 1
ATOM 657 C C . PRO A 1 85 ? -3.324 -6.130 13.157 1.00 82.00 85 PRO A C 1
ATOM 659 O O . PRO A 1 85 ? -4.079 -5.258 12.747 1.00 82.00 85 PRO A O 1
ATOM 662 N N . GLN A 1 86 ? -3.748 -7.114 13.955 1.00 68.56 86 GLN A N 1
ATOM 663 C CA . GLN A 1 86 ? -5.159 -7.283 14.344 1.00 68.56 86 GLN A CA 1
ATOM 664 C C . GLN A 1 86 ? -5.717 -6.119 15.184 1.00 68.56 86 GLN A C 1
ATOM 666 O O . GLN A 1 86 ? -6.924 -5.993 15.319 1.00 68.56 86 GLN A O 1
ATOM 671 N N . HIS A 1 87 ? -4.850 -5.294 15.778 1.00 61.91 87 HIS A N 1
ATOM 672 C CA . HIS A 1 87 ? -5.246 -4.189 16.659 1.00 61.91 87 HIS A CA 1
ATOM 673 C C . HIS A 1 87 ? -5.346 -2.839 15.928 1.00 61.91 87 HIS A C 1
ATOM 675 O O . HIS A 1 87 ? -5.878 -1.887 16.495 1.00 61.91 87 HIS A O 1
ATOM 681 N N . CYS A 1 88 ? -4.978 -2.790 14.638 1.00 52.75 88 CYS A N 1
ATOM 682 C CA . CYS A 1 88 ? -5.224 -1.630 13.773 1.00 52.75 88 CYS A CA 1
ATOM 683 C C . CYS A 1 88 ? -6.727 -1.309 13.601 1.00 52.75 88 CYS A C 1
ATOM 685 O O . CYS A 1 88 ? -7.066 -0.290 13.004 1.00 52.75 88 CYS A O 1
ATOM 687 N N . GLU A 1 89 ? -7.620 -2.198 14.051 1.00 54.12 89 GLU A N 1
ATOM 688 C CA . GLU A 1 89 ? -9.078 -2.123 13.878 1.00 54.12 89 GLU A CA 1
ATOM 689 C C . GLU A 1 89 ? -9.815 -1.531 15.094 1.00 54.12 89 GLU A C 1
ATOM 691 O O . GLU A 1 89 ? -11.038 -1.437 15.073 1.00 54.12 89 GLU A O 1
ATOM 696 N N . THR A 1 90 ? -9.101 -1.155 16.163 1.00 52.34 90 THR A N 1
ATOM 697 C CA . THR A 1 90 ? -9.705 -0.603 17.392 1.00 52.34 90 THR A CA 1
ATOM 698 C C . THR A 1 90 ? -9.449 0.900 17.538 1.00 52.34 90 THR A C 1
ATOM 700 O O . THR A 1 90 ? -8.399 1.377 17.115 1.00 52.34 90 THR A O 1
ATOM 703 N N . ASP A 1 91 ? -10.394 1.624 18.154 1.00 52.62 91 ASP A N 1
ATOM 704 C CA . ASP A 1 91 ? -10.500 3.099 18.289 1.00 52.62 91 ASP A CA 1
ATOM 705 C C . ASP A 1 91 ? -9.279 3.851 18.882 1.00 52.62 91 ASP A C 1
ATOM 707 O O . ASP A 1 91 ? -9.282 5.081 18.980 1.00 52.62 91 ASP A O 1
ATOM 711 N N . ASP A 1 92 ? -8.200 3.158 19.245 1.00 56.41 92 ASP A N 1
ATOM 712 C CA . ASP A 1 92 ? -7.012 3.743 19.870 1.00 56.41 92 ASP A CA 1
ATOM 713 C C . ASP A 1 92 ? -6.033 4.304 18.824 1.00 56.41 92 ASP A C 1
ATOM 715 O O . ASP A 1 92 ? -5.001 3.709 18.494 1.00 56.41 92 ASP A O 1
ATOM 719 N N . HIS A 1 93 ? -6.327 5.508 18.332 1.00 54.34 93 HIS A N 1
ATOM 720 C CA . HIS A 1 93 ? -5.505 6.232 17.354 1.00 54.34 93 HIS A CA 1
ATOM 721 C C . HIS A 1 93 ? -4.020 6.372 17.749 1.00 54.34 93 HIS A C 1
ATOM 723 O O . HIS A 1 93 ? -3.140 6.414 16.886 1.00 54.34 93 HIS A O 1
ATOM 729 N N . GLU A 1 94 ? -3.719 6.448 19.047 1.00 52.19 94 GLU A N 1
ATOM 730 C CA . GLU A 1 94 ? -2.348 6.591 19.552 1.00 52.19 94 GLU A CA 1
ATOM 731 C C . GLU A 1 94 ? -1.523 5.302 19.423 1.00 52.19 94 GLU A C 1
ATOM 733 O O . GLU A 1 94 ? -0.304 5.37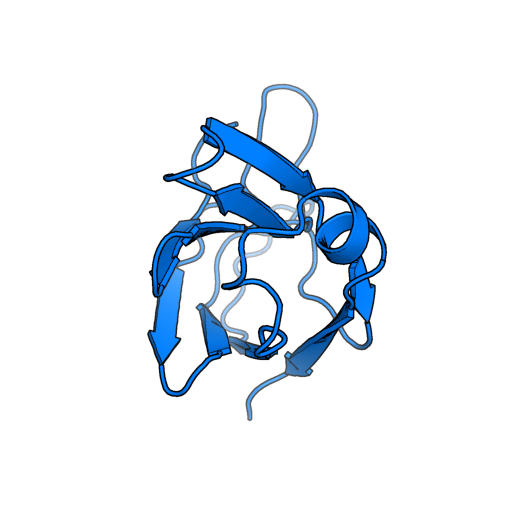3 19.268 1.00 52.19 94 GLU A O 1
ATOM 738 N N . ARG A 1 95 ? -2.162 4.123 19.404 1.00 55.34 95 ARG A N 1
ATOM 739 C CA . ARG A 1 95 ? -1.464 2.833 19.258 1.00 55.34 95 ARG A CA 1
ATOM 740 C C . ARG A 1 95 ? -1.107 2.510 17.813 1.00 55.34 95 ARG A C 1
ATOM 742 O O . ARG A 1 95 ? -0.052 1.928 17.575 1.00 55.34 95 ARG A O 1
ATOM 749 N N . ALA A 1 96 ? -1.921 2.947 16.853 1.00 53.47 96 ALA A N 1
ATOM 750 C CA . ALA A 1 96 ? -1.699 2.679 15.430 1.00 53.47 96 ALA A CA 1
ATOM 751 C C . ALA A 1 96 ? -0.380 3.269 14.884 1.00 53.47 96 ALA A C 1
ATOM 753 O O . ALA A 1 96 ? 0.147 2.790 13.880 1.00 53.47 96 ALA A O 1
ATOM 754 N N . ILE A 1 97 ? 0.178 4.297 15.538 1.00 51.72 97 ILE A N 1
ATOM 755 C CA . ILE A 1 97 ? 1.427 4.961 15.118 1.00 51.72 97 ILE A CA 1
ATOM 756 C C . ILE A 1 97 ? 2.662 4.077 15.381 1.00 51.72 97 ILE A C 1
ATOM 758 O O . ILE A 1 97 ? 3.648 4.184 14.650 1.00 51.72 97 ILE A O 1
ATOM 762 N N . ASP A 1 98 ? 2.606 3.175 16.366 1.00 54.19 98 ASP A N 1
ATOM 763 C CA . ASP A 1 98 ? 3.701 2.242 16.688 1.00 54.19 98 ASP A CA 1
ATOM 764 C C . ASP A 1 98 ? 3.441 0.814 16.163 1.00 54.19 98 ASP A C 1
ATOM 766 O O . ASP A 1 98 ? 4.223 -0.118 16.374 1.00 54.19 98 ASP A O 1
ATOM 770 N N . GLU A 1 99 ? 2.339 0.622 15.433 1.00 65.31 99 GLU A N 1
ATOM 771 C CA . GLU A 1 99 ? 1.960 -0.673 14.886 1.00 65.31 99 GLU A CA 1
ATOM 772 C C . GLU A 1 99 ? 2.753 -1.019 13.624 1.00 65.31 99 GLU A C 1
ATOM 774 O O . GLU A 1 99 ? 2.902 -0.246 12.670 1.00 65.31 99 GLU A O 1
ATOM 779 N N . ARG A 1 100 ? 3.298 -2.239 13.636 1.00 75.00 100 ARG A N 1
ATOM 780 C CA . ARG A 1 100 ? 4.257 -2.706 12.638 1.00 75.00 100 ARG A CA 1
ATOM 781 C C . ARG A 1 100 ? 3.636 -3.773 11.752 1.00 75.00 100 ARG A C 1
ATOM 783 O O . ARG A 1 100 ? 3.410 -4.901 12.186 1.00 75.00 100 ARG A O 1
ATOM 790 N N . ALA A 1 101 ? 3.407 -3.433 10.490 1.00 77.12 101 ALA A N 1
ATOM 791 C CA . ALA A 1 101 ? 2.984 -4.385 9.475 1.00 77.12 101 ALA A CA 1
ATOM 792 C C . ALA A 1 101 ? 4.183 -5.230 9.019 1.00 77.12 101 ALA A C 1
ATOM 794 O O . ALA A 1 101 ? 5.264 -4.703 8.756 1.00 77.12 101 ALA A O 1
ATOM 795 N N . VAL A 1 102 ? 4.018 -6.548 8.906 1.00 83.75 102 VAL A N 1
ATOM 796 C CA . VAL A 1 102 ? 5.117 -7.451 8.518 1.00 83.75 102 VAL A CA 1
ATOM 797 C C . VAL A 1 102 ? 5.001 -7.803 7.045 1.00 83.75 102 VAL A C 1
ATOM 799 O O . VAL A 1 102 ? 3.960 -8.285 6.599 1.00 83.75 102 VAL A O 1
ATOM 802 N N . VAL A 1 103 ? 6.085 -7.611 6.295 1.00 84.06 103 VAL A N 1
ATOM 803 C CA . VAL A 1 103 ? 6.122 -7.831 4.851 1.00 84.06 103 VAL A CA 1
ATOM 804 C C . VAL A 1 103 ? 6.958 -9.049 4.489 1.00 84.06 103 VAL A C 1
ATOM 806 O O . VAL A 1 103 ? 8.061 -9.251 4.999 1.00 84.06 103 VAL A O 1
ATOM 809 N N . LYS A 1 104 ? 6.430 -9.863 3.573 1.00 82.00 104 LYS A N 1
ATOM 810 C CA . LYS A 1 104 ? 7.131 -11.003 2.977 1.00 82.00 104 LYS A CA 1
ATOM 811 C C . LYS A 1 104 ? 6.878 -11.055 1.476 1.00 82.00 104 LYS A C 1
ATOM 813 O O . LYS A 1 104 ? 5.755 -10.836 1.022 1.00 82.00 104 LYS A O 1
ATOM 818 N N . ARG A 1 105 ? 7.901 -11.415 0.700 1.00 82.12 105 ARG A N 1
ATOM 819 C CA . ARG A 1 105 ? 7.731 -11.769 -0.713 1.00 82.12 105 ARG A CA 1
ATOM 820 C C . ARG A 1 105 ? 6.956 -13.087 -0.809 1.00 82.12 105 ARG A C 1
ATOM 822 O O . ARG A 1 105 ? 7.344 -14.073 -0.181 1.00 82.12 105 ARG A O 1
ATOM 829 N N . ALA A 1 106 ? 5.859 -13.094 -1.557 1.00 74.56 106 ALA A N 1
ATOM 830 C CA . ALA A 1 106 ? 5.111 -14.314 -1.838 1.00 74.56 106 ALA A CA 1
ATOM 831 C C . ALA A 1 106 ? 5.830 -15.096 -2.951 1.00 74.56 106 ALA A C 1
ATOM 833 O O . ALA A 1 106 ? 6.381 -14.487 -3.873 1.00 74.56 106 ALA A O 1
ATOM 834 N N . ARG A 1 107 ? 5.893 -16.422 -2.801 1.00 66.06 107 ARG A N 1
ATOM 835 C CA . ARG A 1 107 ? 6.462 -17.332 -3.804 1.00 66.06 107 ARG A CA 1
ATOM 836 C C . ARG A 1 107 ? 5.417 -17.685 -4.846 1.00 66.06 107 ARG A C 1
ATOM 838 O O . ARG A 1 107 ? 4.249 -17.847 -4.432 1.00 66.06 107 ARG A O 1
#

InterPro domains:
  IPR015915 Kelch-type beta-propeller [G3DSA:2.120.10.80] (1-91)
  IPR015915 Kelch-type beta-propeller [SSF117281] (1-81)